Protein AF-A0A3M0WK85-F1 (afdb_monomer)

Foldseek 3Di:
DDDDDPPDDDDLVPDPCVPADPLCVLPVDVVRLVVLVVVLVVLVVVLVVLPPVCVVDPVSVVVNVVSVVVSVVSVVSSVVSVVSVVVSHD

Nearest PDB structures (foldseek):
  8vaa-assembly1_Q  TM=6.893E-01  e=2.732E+00  Legionella pneumophila
  7y48-assembly1_B  TM=6.496E-01  e=6.428E+00  Homo sapiens
  5ofb-assembly1_B  TM=6.358E-01  e=8.725E+00  Homo sapiens
  4ry2-assembly1_B  TM=3.132E-01  e=8.725E+00  Acetivibrio thermocellus ATCC 27405

Sequence (90 aa):
MSTFSPTEIPNREDVPVEFTWDAATIFPNDAAWEDAIRQIEAGLPALTAFEGTLAQGPEQLLAFIKTTENTFQLLMKVYMYASMFYQADT

Mean predicted aligned error: 8.16 Å

Structure (mmCIF, N/CA/C/O backbone):
data_AF-A0A3M0WK85-F1
#
_entry.id   AF-A0A3M0WK85-F1
#
loop_
_atom_site.group_PDB
_atom_site.id
_atom_site.type_symbol
_atom_site.label_atom_id
_atom_site.label_alt_id
_atom_site.label_comp_id
_atom_site.label_asym_id
_atom_site.label_entity_id
_atom_site.label_seq_id
_atom_site.pdbx_PDB_ins_code
_atom_site.Cartn_x
_atom_site.Cartn_y
_atom_site.Cartn_z
_atom_site.occupancy
_atom_site.B_iso_or_equiv
_atom_site.auth_seq_id
_atom_site.auth_comp_id
_atom_site.auth_asym_id
_atom_site.auth_atom_id
_atom_site.pdbx_PDB_model_num
ATOM 1 N N . MET A 1 1 ? 34.375 -13.447 -27.163 1.00 34.69 1 MET A N 1
ATOM 2 C CA . MET A 1 1 ? 34.730 -12.368 -26.219 1.00 34.69 1 MET A CA 1
ATOM 3 C C . MET A 1 1 ? 34.516 -11.058 -26.946 1.00 34.69 1 MET A C 1
ATOM 5 O O . MET A 1 1 ? 35.364 -10.681 -27.742 1.00 34.69 1 MET A O 1
ATOM 9 N N . SER A 1 2 ? 33.349 -10.442 -26.770 1.00 46.91 2 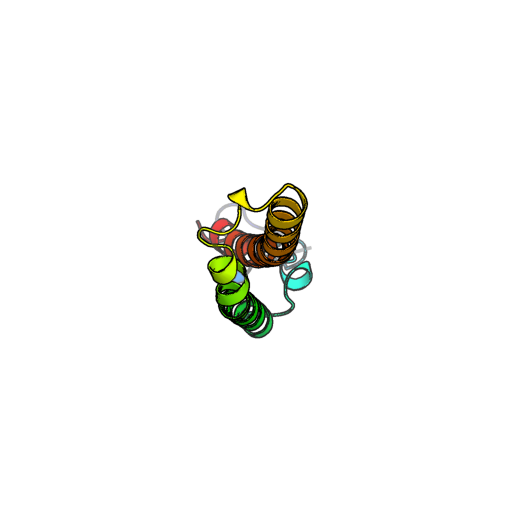SER A 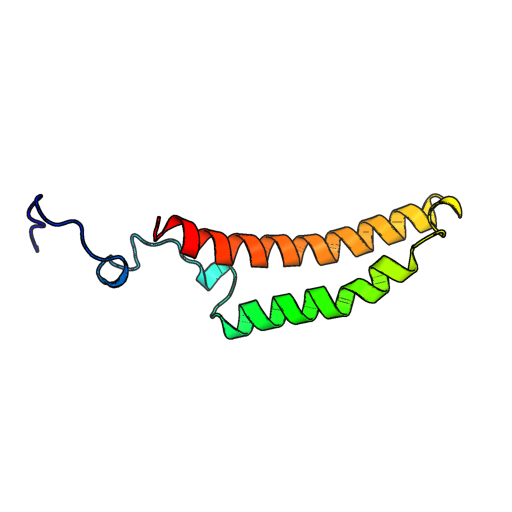N 1
ATOM 10 C CA . SER A 1 2 ? 33.052 -9.149 -27.388 1.00 46.91 2 SER A CA 1
ATOM 11 C C . SER A 1 2 ? 33.611 -8.043 -26.502 1.00 46.91 2 SER A C 1
ATOM 13 O O . SER A 1 2 ? 33.325 -7.988 -25.309 1.00 46.91 2 SER A O 1
ATOM 15 N N . THR A 1 3 ? 34.469 -7.215 -27.083 1.00 41.62 3 THR A N 1
ATOM 16 C CA . THR A 1 3 ? 35.070 -6.039 -26.460 1.00 41.62 3 THR A CA 1
ATOM 17 C C . THR A 1 3 ? 34.083 -4.877 -26.538 1.00 41.62 3 THR A C 1
ATOM 19 O O . THR A 1 3 ? 33.756 -4.442 -27.640 1.00 41.62 3 THR A O 1
ATOM 22 N N . PHE A 1 4 ? 33.622 -4.363 -25.397 1.00 53.97 4 PHE A N 1
ATOM 23 C CA . PHE A 1 4 ? 32.928 -3.075 -25.345 1.00 53.97 4 PHE A CA 1
ATOM 24 C C . PHE A 1 4 ? 33.957 -1.950 -25.563 1.00 53.97 4 PHE A C 1
ATOM 26 O O . PHE A 1 4 ? 34.921 -1.838 -24.804 1.00 53.97 4 PHE A O 1
ATOM 33 N N . SER A 1 5 ? 33.787 -1.148 -26.620 1.00 53.12 5 SER A N 1
ATOM 34 C CA . SER A 1 5 ? 34.567 0.081 -26.846 1.00 53.12 5 SER A CA 1
ATOM 35 C C . SER A 1 5 ? 34.040 1.204 -25.938 1.00 53.12 5 SER A C 1
ATOM 37 O O . SER A 1 5 ? 32.827 1.384 -25.860 1.00 53.12 5 SER A O 1
ATOM 39 N N . PRO A 1 6 ? 34.897 1.998 -25.270 1.00 60.97 6 PRO A N 1
ATOM 40 C CA . PRO A 1 6 ? 34.495 2.876 -24.165 1.00 60.97 6 PRO A CA 1
ATOM 41 C C . PRO A 1 6 ? 33.911 4.237 -24.604 1.00 60.97 6 PRO A C 1
ATOM 43 O O . PRO A 1 6 ? 34.158 5.248 -23.951 1.00 60.97 6 PRO A O 1
ATOM 46 N N . THR A 1 7 ? 33.173 4.313 -25.716 1.00 60.31 7 THR A N 1
ATOM 47 C CA . THR A 1 7 ? 32.691 5.601 -26.276 1.00 60.31 7 THR A CA 1
ATOM 48 C C . THR A 1 7 ? 31.175 5.679 -26.477 1.00 60.31 7 THR A C 1
ATOM 50 O O . THR A 1 7 ? 30.669 6.751 -26.790 1.00 60.31 7 THR A O 1
ATOM 53 N N . GLU A 1 8 ? 30.425 4.608 -26.229 1.00 67.44 8 GLU A N 1
ATOM 54 C CA . GLU A 1 8 ? 28.975 4.594 -26.441 1.00 67.44 8 GLU A CA 1
ATOM 55 C C . GLU A 1 8 ? 28.283 4.047 -25.190 1.00 67.44 8 GLU A C 1
ATOM 57 O O . GLU A 1 8 ? 28.575 2.937 -24.743 1.00 67.44 8 GLU A O 1
ATOM 62 N N . ILE A 1 9 ? 27.431 4.868 -24.570 1.00 72.25 9 ILE A N 1
ATOM 63 C CA . ILE A 1 9 ? 26.580 4.431 -23.462 1.00 72.25 9 ILE A CA 1
ATOM 64 C C . ILE A 1 9 ? 25.454 3.604 -24.102 1.00 72.25 9 ILE A C 1
ATOM 66 O O . ILE A 1 9 ? 24.724 4.160 -24.924 1.00 72.25 9 ILE A O 1
ATOM 70 N N . PRO A 1 10 ? 25.332 2.300 -23.799 1.00 71.50 10 PRO A N 1
ATOM 71 C CA . PRO A 1 10 ? 24.291 1.457 -24.384 1.00 71.50 10 PRO A CA 1
ATOM 72 C C . PRO A 1 10 ? 22.898 1.940 -23.965 1.00 71.50 10 PRO A C 1
ATOM 74 O O . PRO A 1 10 ? 22.732 2.437 -22.847 1.00 71.50 10 PRO A O 1
ATOM 77 N N . ASN A 1 11 ? 21.889 1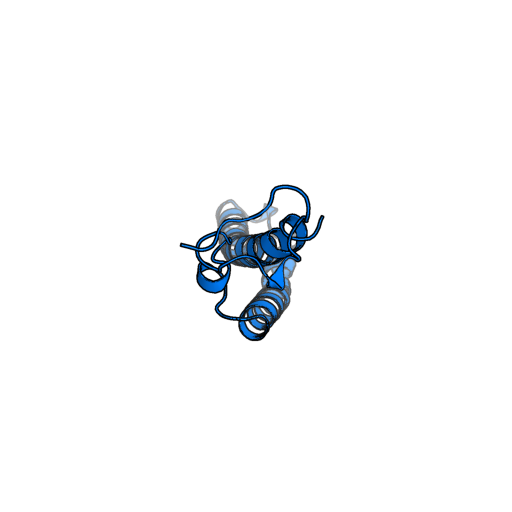.763 -24.828 1.00 76.00 11 ASN A N 1
ATOM 78 C CA . ASN A 1 11 ? 20.506 2.003 -24.414 1.00 76.00 11 ASN A CA 1
ATOM 79 C C . ASN A 1 11 ? 20.115 0.989 -23.338 1.00 76.00 11 ASN A C 1
ATOM 81 O O . ASN A 1 11 ? 20.680 -0.104 -23.252 1.00 76.00 11 ASN A O 1
ATOM 85 N N . ARG A 1 12 ? 19.106 1.324 -22.530 1.00 71.88 12 ARG A N 1
ATOM 86 C CA . ARG A 1 12 ? 18.662 0.453 -21.437 1.00 71.88 12 ARG A CA 1
ATOM 87 C C . ARG A 1 12 ? 18.282 -0.952 -21.916 1.00 71.88 12 ARG A C 1
ATOM 89 O O . ARG A 1 12 ? 18.587 -1.925 -21.232 1.00 71.88 12 ARG A O 1
ATOM 96 N N . GLU A 1 13 ? 17.664 -1.046 -23.090 1.00 77.50 13 GLU A N 1
ATOM 97 C CA . GLU A 1 13 ? 17.247 -2.304 -23.724 1.00 77.50 13 GLU A CA 1
ATOM 98 C C . GLU A 1 13 ? 18.431 -3.183 -24.167 1.00 77.50 13 GLU A C 1
ATOM 100 O O . GLU A 1 13 ? 18.289 -4.400 -24.273 1.00 77.50 13 GLU A O 1
ATOM 105 N N . ASP A 1 14 ? 19.609 -2.583 -24.371 1.00 77.06 14 ASP A N 1
ATOM 106 C CA . ASP A 1 14 ? 20.820 -3.261 -24.845 1.00 77.06 14 ASP A CA 1
ATOM 107 C C . ASP A 1 14 ? 21.672 -3.832 -23.688 1.00 77.06 14 ASP A C 1
ATOM 109 O O . ASP A 1 14 ? 22.664 -4.532 -23.922 1.00 77.06 14 ASP A O 1
ATOM 113 N N . VAL A 1 15 ? 21.311 -3.547 -22.428 1.00 76.75 15 VAL A N 1
ATOM 114 C CA . VAL A 1 15 ? 22.013 -4.060 -21.240 1.00 76.75 15 VAL A CA 1
ATOM 115 C C . VAL A 1 15 ? 21.613 -5.520 -20.992 1.00 76.75 15 VAL A C 1
ATOM 117 O O . VAL A 1 15 ? 20.426 -5.805 -20.824 1.00 76.75 15 VAL A O 1
ATOM 120 N N . PRO A 1 16 ? 22.571 -6.465 -20.900 1.00 79.31 16 PRO A N 1
ATOM 121 C CA . PRO A 1 16 ? 22.254 -7.852 -20.577 1.00 79.31 16 PRO A CA 1
ATOM 122 C C . PRO A 1 16 ? 21.476 -7.967 -19.262 1.00 79.31 16 PRO A C 1
ATOM 124 O O . PRO A 1 16 ? 21.847 -7.347 -18.266 1.00 79.31 16 PRO A O 1
ATOM 127 N N . VAL A 1 17 ? 20.436 -8.808 -19.240 1.00 74.25 17 VAL A N 1
ATOM 128 C CA . VAL A 1 17 ? 19.530 -8.978 -18.085 1.00 74.25 17 VAL A CA 1
ATOM 129 C C . VAL A 1 17 ? 20.282 -9.325 -16.792 1.00 74.25 17 VAL A C 1
ATOM 131 O O . VAL A 1 17 ? 19.894 -8.872 -15.719 1.00 74.25 17 VAL A O 1
ATOM 134 N N . GLU A 1 18 ? 21.403 -10.048 -16.884 1.00 76.25 18 GLU A N 1
ATOM 135 C CA . GLU A 1 18 ? 22.290 -10.377 -15.752 1.00 76.25 18 GLU A CA 1
ATOM 136 C C . GLU A 1 18 ? 22.897 -9.153 -15.040 1.00 76.25 18 GLU A C 1
ATOM 138 O O . GLU A 1 18 ? 23.306 -9.254 -13.885 1.00 76.25 18 GLU A O 1
ATOM 143 N N . PHE A 1 19 ? 22.916 -7.991 -15.698 1.00 76.81 19 PHE A N 1
ATOM 144 C CA . PHE A 1 19 ? 23.336 -6.707 -15.132 1.00 76.81 19 PHE A CA 1
ATOM 145 C C . PHE A 1 19 ? 22.151 -5.776 -14.824 1.00 76.81 19 PHE A C 1
ATOM 147 O O . PHE A 1 19 ? 22.342 -4.584 -14.575 1.00 76.81 19 PHE A O 1
ATOM 154 N N . THR A 1 20 ? 20.921 -6.297 -14.835 1.00 73.38 20 THR A N 1
ATOM 155 C CA . THR A 1 20 ? 19.702 -5.546 -14.511 1.00 73.38 20 THR A CA 1
ATOM 156 C C . THR A 1 20 ? 19.110 -5.990 -13.179 1.00 73.38 20 THR A C 1
ATOM 158 O O . THR A 1 20 ? 19.306 -7.114 -12.722 1.00 73.38 20 THR A O 1
ATOM 161 N N . TRP A 1 21 ? 18.379 -5.084 -12.534 1.00 76.88 21 TRP A N 1
ATOM 162 C CA . TRP A 1 21 ? 17.555 -5.433 -11.389 1.00 76.88 21 TRP A CA 1
ATOM 163 C C . TRP A 1 21 ? 16.465 -6.437 -11.796 1.00 76.88 21 TRP A C 1
ATOM 165 O O . TRP A 1 21 ? 15.724 -6.182 -12.744 1.00 76.88 21 TRP A O 1
ATOM 175 N N . ASP A 1 22 ? 16.314 -7.532 -11.049 1.00 81.50 22 ASP A N 1
ATOM 176 C CA . ASP A 1 22 ? 15.284 -8.545 -11.310 1.00 81.50 22 ASP A CA 1
ATOM 177 C C . ASP A 1 22 ? 13.923 -8.125 -10.722 1.00 81.50 22 ASP A C 1
ATOM 179 O O . ASP A 1 22 ? 13.495 -8.588 -9.660 1.00 81.50 22 ASP A O 1
ATOM 183 N N . ALA A 1 23 ? 13.241 -7.199 -11.402 1.00 81.00 23 ALA A N 1
ATOM 184 C CA . ALA A 1 23 ? 11.905 -6.729 -11.017 1.00 81.00 23 ALA A CA 1
ATOM 185 C C . ALA A 1 23 ? 10.850 -7.855 -11.025 1.00 81.00 23 ALA A C 1
ATOM 187 O O . ALA A 1 23 ? 9.858 -7.764 -10.292 1.00 81.00 23 ALA A O 1
ATOM 188 N N . ALA A 1 24 ? 11.102 -8.948 -11.765 1.00 80.25 24 ALA A N 1
ATOM 189 C CA . ALA A 1 24 ? 10.236 -10.124 -11.802 1.00 80.25 24 ALA A CA 1
ATOM 190 C C . ALA A 1 24 ? 10.144 -10.839 -10.441 1.00 80.25 24 ALA A C 1
ATOM 192 O O . ALA A 1 24 ? 9.153 -11.523 -10.172 1.00 80.25 24 ALA A O 1
ATOM 193 N N . THR A 1 25 ? 11.119 -10.624 -9.545 1.00 86.25 25 THR A N 1
ATOM 194 C CA . THR A 1 25 ? 11.051 -11.089 -8.145 1.00 86.25 25 THR A CA 1
ATOM 195 C C . THR A 1 25 ? 9.949 -10.418 -7.325 1.00 86.25 25 THR A C 1
ATOM 197 O O . THR A 1 25 ? 9.520 -10.978 -6.313 1.00 86.25 25 THR A O 1
ATOM 200 N N . ILE A 1 26 ? 9.485 -9.235 -7.740 1.00 89.31 26 ILE A N 1
ATOM 201 C CA . ILE A 1 26 ? 8.424 -8.482 -7.062 1.00 89.31 26 ILE A CA 1
ATOM 202 C C . ILE A 1 26 ? 7.084 -8.718 -7.759 1.00 89.31 26 ILE A C 1
ATOM 204 O O . ILE A 1 26 ? 6.129 -9.137 -7.103 1.00 89.31 26 ILE A O 1
ATOM 208 N N . PHE A 1 27 ? 7.029 -8.499 -9.077 1.00 93.75 27 PHE A N 1
ATOM 209 C CA . PHE A 1 27 ? 5.882 -8.836 -9.920 1.00 93.75 27 PHE A CA 1
ATOM 210 C C . PHE A 1 27 ? 6.361 -9.408 -11.251 1.00 93.75 27 PHE A C 1
ATOM 212 O O . PHE A 1 27 ? 7.232 -8.812 -11.874 1.00 93.75 27 PHE A O 1
ATOM 219 N N . PRO A 1 28 ? 5.770 -10.509 -11.744 1.00 90.81 28 PRO A N 1
ATOM 220 C CA . PRO A 1 28 ? 6.228 -11.159 -12.971 1.00 90.81 28 PRO A CA 1
ATOM 221 C C . PRO A 1 28 ? 6.030 -10.308 -14.235 1.00 90.81 28 PRO A C 1
ATOM 223 O O . PRO A 1 28 ? 6.651 -10.591 -15.255 1.00 90.81 28 PRO A O 1
ATOM 226 N N . ASN A 1 29 ? 5.116 -9.335 -14.200 1.00 91.31 29 ASN A N 1
ATOM 227 C CA . ASN A 1 29 ? 4.804 -8.417 -15.293 1.00 91.31 29 ASN A CA 1
ATOM 228 C C . ASN A 1 29 ? 3.936 -7.250 -14.792 1.00 91.31 29 ASN A C 1
ATOM 230 O O . ASN A 1 29 ? 3.401 -7.287 -13.679 1.00 91.31 29 ASN A O 1
ATOM 234 N N . ASP A 1 30 ? 3.730 -6.264 -15.665 1.00 93.31 30 ASP A N 1
ATOM 235 C CA . ASP A 1 30 ? 2.930 -5.071 -15.376 1.00 93.31 30 ASP A CA 1
ATOM 236 C C . ASP A 1 30 ? 1.467 -5.397 -15.059 1.00 93.31 30 ASP A C 1
ATOM 238 O O . ASP A 1 30 ? 0.880 -4.771 -14.185 1.00 93.31 30 ASP A O 1
ATOM 242 N N . ALA A 1 31 ? 0.881 -6.430 -15.675 1.00 96.31 31 ALA A N 1
ATOM 243 C CA . ALA A 1 31 ? -0.499 -6.823 -15.383 1.00 96.31 31 ALA A CA 1
ATOM 244 C C . ALA A 1 31 ? -0.675 -7.305 -13.929 1.00 96.31 31 ALA A C 1
ATOM 246 O O . ALA A 1 31 ? -1.690 -7.009 -13.296 1.00 96.31 31 ALA A O 1
ATOM 247 N N . ALA A 1 32 ? 0.315 -8.021 -13.382 1.00 96.06 32 ALA A N 1
ATOM 248 C CA . ALA A 1 32 ? 0.331 -8.427 -11.978 1.00 96.06 32 ALA A CA 1
ATOM 249 C C . ALA A 1 32 ? 0.557 -7.234 -11.033 1.00 96.06 32 ALA A C 1
ATOM 251 O O . ALA A 1 32 ? -0.034 -7.187 -9.952 1.00 96.06 32 ALA A O 1
ATOM 252 N N . TRP A 1 33 ? 1.374 -6.263 -11.444 1.00 96.50 33 TRP A N 1
ATOM 253 C CA . TRP A 1 33 ? 1.571 -5.011 -10.711 1.00 96.50 33 TRP A CA 1
ATOM 254 C C . TRP A 1 33 ? 0.294 -4.153 -10.677 1.00 96.50 33 TRP A C 1
ATOM 256 O O . TRP A 1 33 ? -0.121 -3.706 -9.608 1.00 96.50 33 TRP A O 1
ATOM 266 N N . GLU A 1 34 ? -0.396 -3.997 -11.809 1.00 96.94 34 GLU A N 1
ATOM 267 C CA . GLU A 1 34 ? -1.690 -3.309 -11.882 1.00 96.94 34 GLU A CA 1
ATOM 268 C C . GLU A 1 34 ? -2.766 -4.004 -11.039 1.00 96.94 34 GLU A C 1
ATOM 270 O O . GLU A 1 34 ? -3.612 -3.346 -10.430 1.00 96.94 34 GLU A O 1
ATOM 275 N N . ASP A 1 35 ? -2.748 -5.337 -10.977 1.00 97.69 35 ASP A N 1
ATOM 276 C CA . ASP A 1 35 ? -3.673 -6.076 -10.121 1.00 97.69 35 ASP A CA 1
ATOM 277 C C . ASP A 1 35 ? -3.432 -5.807 -8.638 1.00 97.69 35 ASP A C 1
ATOM 279 O O . ASP A 1 35 ? -4.380 -5.579 -7.887 1.00 97.69 35 ASP A O 1
ATOM 283 N N . ALA A 1 36 ? -2.166 -5.735 -8.225 1.00 96.12 36 ALA A N 1
ATOM 284 C CA . ALA A 1 36 ? -1.812 -5.342 -6.868 1.00 96.12 36 ALA A CA 1
ATOM 285 C C . ALA A 1 36 ? -2.294 -3.923 -6.526 1.00 96.12 36 ALA A C 1
ATOM 287 O O . ALA A 1 36 ? -2.778 -3.702 -5.415 1.00 96.12 36 ALA A O 1
ATOM 288 N N . ILE A 1 37 ? -2.236 -2.977 -7.470 1.00 97.06 37 ILE A N 1
ATOM 289 C CA . ILE A 1 37 ? -2.807 -1.631 -7.286 1.00 97.06 37 ILE A CA 1
ATOM 290 C C . ILE A 1 37 ? -4.319 -1.717 -7.047 1.00 97.06 37 ILE A C 1
ATOM 292 O O . ILE A 1 37 ? -4.810 -1.175 -6.056 1.00 97.06 37 ILE A O 1
ATOM 296 N N . ARG A 1 38 ? -5.053 -2.465 -7.881 1.00 97.56 38 ARG A N 1
ATOM 297 C CA . ARG A 1 38 ? -6.505 -2.662 -7.707 1.00 97.56 38 ARG A CA 1
ATOM 298 C C . ARG A 1 38 ? -6.850 -3.311 -6.364 1.00 97.56 38 ARG A C 1
ATOM 300 O O . ARG A 1 38 ? -7.844 -2.944 -5.740 1.00 97.56 38 ARG A O 1
ATOM 307 N N . GLN A 1 39 ? -6.032 -4.252 -5.891 1.00 95.06 39 GLN A N 1
ATOM 308 C CA . GLN A 1 39 ? -6.206 -4.871 -4.573 1.00 95.06 39 GLN A CA 1
ATOM 309 C C . GLN A 1 39 ? -6.014 -3.864 -3.428 1.00 95.06 39 GLN A C 1
ATOM 311 O O . GLN A 1 39 ? -6.784 -3.887 -2.467 1.00 95.06 39 GLN A O 1
ATOM 316 N N . ILE A 1 40 ? -5.031 -2.959 -3.532 1.00 95.50 40 ILE A N 1
ATOM 317 C CA . ILE A 1 40 ? -4.841 -1.868 -2.561 1.00 95.50 40 ILE A CA 1
ATOM 318 C C . ILE A 1 40 ? -6.079 -0.970 -2.540 1.00 95.50 40 ILE A C 1
ATOM 320 O O . ILE A 1 40 ? -6.626 -0.721 -1.466 1.00 95.50 40 ILE A O 1
ATOM 324 N N . GLU A 1 41 ? -6.547 -0.526 -3.711 1.00 95.44 41 GLU A N 1
ATOM 325 C CA . GLU A 1 41 ? -7.730 0.334 -3.845 1.00 95.44 41 GLU A CA 1
ATOM 326 C C . GLU A 1 41 ? -8.979 -0.311 -3.232 1.00 95.44 41 GLU A C 1
ATOM 328 O O . GLU A 1 41 ? -9.700 0.329 -2.463 1.00 95.44 41 GLU A O 1
ATOM 333 N N . ALA A 1 42 ? -9.194 -1.603 -3.491 1.00 93.88 42 ALA A N 1
ATOM 334 C CA . ALA A 1 42 ? -10.299 -2.369 -2.920 1.00 93.88 42 ALA A CA 1
ATOM 335 C C . ALA A 1 42 ? -10.209 -2.529 -1.388 1.00 93.88 42 ALA A C 1
ATOM 337 O O . ALA A 1 42 ? -11.231 -2.738 -0.733 1.00 93.88 42 ALA A O 1
ATOM 338 N N . GLY A 1 43 ? -9.010 -2.421 -0.808 1.00 91.19 43 GLY A N 1
ATOM 339 C CA . GLY A 1 43 ? -8.776 -2.464 0.637 1.00 91.19 43 GLY A CA 1
ATOM 340 C C . GLY A 1 43 ? -8.983 -1.124 1.354 1.00 91.19 43 GLY A C 1
ATOM 341 O O . GLY A 1 43 ? -9.208 -1.111 2.566 1.00 91.19 43 GLY A O 1
ATOM 342 N N . LEU A 1 44 ? -8.956 0.006 0.636 1.00 93.62 44 LEU A N 1
ATOM 343 C CA . LEU A 1 44 ? -9.106 1.342 1.233 1.00 93.62 44 LEU A CA 1
ATOM 344 C C . LEU A 1 44 ? -10.416 1.529 2.019 1.00 93.62 44 LEU A C 1
ATOM 346 O O . LEU A 1 44 ? -10.348 2.090 3.116 1.00 93.62 44 LEU A O 1
ATOM 350 N N . PRO A 1 45 ? -11.587 1.030 1.565 1.00 95.44 45 PRO A N 1
ATOM 351 C CA . PRO A 1 45 ? -12.824 1.136 2.335 1.00 95.44 45 PRO A CA 1
ATOM 352 C C . PRO A 1 45 ? -12.717 0.546 3.748 1.00 95.44 45 PRO A C 1
ATOM 354 O O . PRO A 1 45 ? -13.222 1.138 4.704 1.00 95.44 45 PRO A O 1
ATOM 357 N N . ALA A 1 46 ? -12.002 -0.573 3.910 1.00 92.94 46 ALA A N 1
ATOM 358 C CA . ALA A 1 46 ? -11.795 -1.197 5.216 1.00 92.94 46 ALA A CA 1
ATOM 359 C C . ALA A 1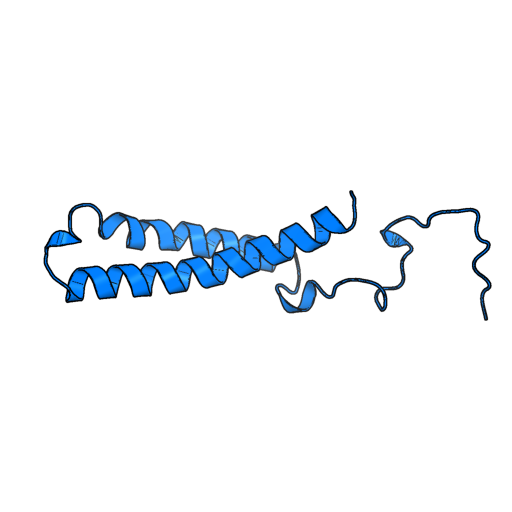 46 ? -10.966 -0.310 6.158 1.00 92.94 46 ALA A C 1
ATOM 361 O O . ALA A 1 46 ? -11.219 -0.301 7.358 1.00 92.94 46 ALA A O 1
ATOM 362 N N . LEU A 1 47 ? -10.023 0.474 5.626 1.00 94.06 47 LEU A N 1
ATOM 363 C CA . LEU A 1 47 ? -9.265 1.457 6.404 1.00 94.06 47 LEU A CA 1
ATOM 364 C C . LEU A 1 47 ? -10.124 2.671 6.770 1.00 94.06 47 LEU A C 1
ATOM 366 O O . LEU A 1 47 ? -10.095 3.114 7.917 1.00 94.06 47 LEU A O 1
ATOM 370 N N . THR A 1 48 ? -10.932 3.176 5.832 1.00 95.25 48 THR A N 1
ATOM 371 C CA . THR A 1 48 ? -11.830 4.315 6.102 1.00 95.25 48 THR A CA 1
ATOM 372 C C . THR A 1 48 ? -12.898 3.991 7.145 1.00 95.25 48 THR A C 1
ATOM 374 O O . THR A 1 48 ? -13.305 4.868 7.898 1.00 95.25 48 THR A O 1
ATOM 377 N N . ALA A 1 49 ? -13.288 2.720 7.283 1.00 96.06 49 ALA A N 1
ATOM 378 C CA . ALA A 1 49 ? -14.230 2.279 8.310 1.00 96.06 49 ALA A CA 1
ATOM 379 C C . ALA A 1 49 ? -13.726 2.494 9.754 1.00 96.06 49 ALA A C 1
ATOM 381 O O . ALA A 1 49 ? -14.527 2.460 10.688 1.00 96.06 49 ALA A O 1
ATOM 382 N N . PHE A 1 50 ? -12.424 2.732 9.958 1.00 96.81 50 PHE A N 1
ATOM 383 C CA . PHE A 1 50 ? -11.865 3.051 11.274 1.00 96.81 50 PHE A CA 1
ATOM 384 C C . PHE A 1 50 ? -11.989 4.536 11.656 1.00 96.81 50 PHE A C 1
ATOM 386 O O . PHE A 1 50 ? -11.734 4.881 12.817 1.00 96.81 50 PHE A O 1
ATOM 393 N N . GLU A 1 51 ? -12.385 5.418 10.734 1.00 96.25 51 GLU A N 1
ATOM 394 C CA . GLU A 1 51 ? -12.500 6.857 10.987 1.00 96.25 51 GLU A CA 1
ATOM 395 C C . GLU A 1 51 ? -13.432 7.149 12.175 1.00 96.25 51 GLU A C 1
ATOM 397 O O . GLU A 1 51 ? -14.527 6.606 12.294 1.00 96.25 51 GLU A O 1
ATOM 402 N N . GLY A 1 52 ? -12.965 7.970 13.119 1.00 97.19 52 GLY A N 1
ATOM 403 C CA . GLY A 1 52 ? -13.714 8.303 14.337 1.00 97.19 52 GLY A CA 1
ATOM 404 C C . GLY A 1 52 ? -13.858 7.165 15.360 1.00 97.19 52 GLY A C 1
ATOM 405 O O . GLY A 1 52 ? -14.365 7.405 16.454 1.00 97.19 52 GLY A O 1
ATOM 406 N N . THR A 1 53 ? -13.387 5.947 15.066 1.00 97.19 53 THR A N 1
ATOM 407 C CA . THR A 1 53 ? -13.532 4.788 15.970 1.00 97.19 53 THR A CA 1
ATOM 408 C C . THR A 1 53 ? -12.306 4.526 16.839 1.00 97.19 53 THR A C 1
ATOM 410 O O . THR A 1 53 ? -12.429 3.869 17.864 1.00 97.19 53 THR A O 1
ATOM 413 N N . LEU A 1 54 ? -11.128 5.065 16.504 1.00 96.62 54 LEU A N 1
ATOM 414 C CA . LEU A 1 54 ? -9.857 4.704 17.162 1.00 96.62 54 LEU A CA 1
ATOM 415 C C . LEU A 1 54 ? -9.836 4.922 18.688 1.00 96.62 54 LEU A C 1
ATOM 417 O O . LEU A 1 54 ? -9.105 4.239 19.397 1.00 96.62 54 LEU A O 1
ATOM 421 N N . ALA A 1 55 ? -10.657 5.842 19.204 1.00 97.06 55 ALA A N 1
ATOM 422 C CA . ALA A 1 55 ? -10.788 6.109 20.637 1.00 97.06 55 ALA A CA 1
ATOM 423 C C . ALA A 1 55 ? -11.622 5.059 21.404 1.00 97.06 55 ALA A C 1
ATOM 425 O O . ALA A 1 55 ? -11.720 5.141 22.626 1.00 97.06 55 ALA A O 1
ATOM 426 N N . GLN A 1 56 ? -12.225 4.080 20.718 1.00 97.31 56 GLN A N 1
ATOM 427 C CA . GLN A 1 56 ? -13.063 3.043 21.335 1.00 97.31 56 GLN A CA 1
ATOM 428 C C . GLN A 1 56 ? -12.267 2.034 22.177 1.00 97.31 56 GLN A C 1
ATOM 430 O O . GLN A 1 56 ? -12.868 1.301 22.957 1.00 97.31 56 GLN A O 1
ATOM 435 N N . GLY A 1 57 ? -10.935 2.006 22.060 1.00 97.75 57 GLY A N 1
ATOM 436 C CA . GLY A 1 57 ? -10.075 1.200 22.924 1.00 97.75 57 GLY A CA 1
ATOM 437 C C . GLY A 1 57 ? -8.803 0.693 22.238 1.00 97.75 57 GLY A C 1
ATOM 438 O O . GLY A 1 57 ? -8.637 0.849 21.023 1.00 97.75 57 GLY A O 1
ATOM 439 N N . PRO A 1 58 ? -7.893 0.069 23.006 1.00 97.69 58 PRO A N 1
ATOM 440 C CA . PRO A 1 58 ? -6.650 -0.487 22.475 1.00 97.69 58 PRO A CA 1
ATOM 441 C C . PRO A 1 58 ? -6.885 -1.598 21.439 1.00 97.69 58 PRO A C 1
ATOM 443 O O . PRO A 1 58 ? -6.098 -1.730 20.502 1.00 97.69 58 PRO A O 1
ATOM 446 N N . GLU A 1 59 ? -7.975 -2.360 21.546 1.00 98.00 59 GLU A N 1
ATOM 447 C CA . GLU A 1 59 ? -8.347 -3.394 20.576 1.00 98.00 59 GLU A CA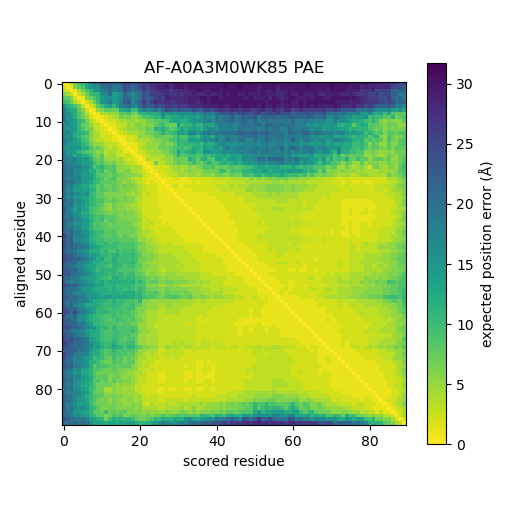 1
ATOM 448 C C . GLU A 1 59 ? -8.697 -2.789 19.211 1.00 98.00 59 GLU A C 1
ATOM 450 O O . GLU A 1 59 ? -8.290 -3.323 18.177 1.00 98.00 59 GLU A O 1
ATOM 455 N N . GLN A 1 60 ? -9.395 -1.648 19.205 1.00 97.38 60 GLN A N 1
ATOM 456 C CA . GLN A 1 60 ? -9.770 -0.939 17.981 1.00 97.38 60 GLN A CA 1
ATOM 457 C C . GLN A 1 60 ? -8.536 -0.365 17.275 1.00 97.38 60 GLN A C 1
ATOM 459 O O . GLN A 1 60 ? -8.390 -0.498 16.059 1.00 97.38 60 GLN A O 1
ATOM 464 N N . LEU A 1 61 ? -7.606 0.209 18.044 1.00 97.25 61 LEU A N 1
ATOM 465 C CA . LEU A 1 61 ? -6.325 0.679 17.518 1.00 97.25 61 LEU A CA 1
ATOM 466 C C . LEU A 1 61 ? -5.487 -0.476 16.951 1.00 97.25 61 LEU A C 1
ATOM 468 O O . LEU A 1 61 ? -4.924 -0.354 15.864 1.00 97.25 61 LEU A O 1
ATOM 472 N N . LEU A 1 62 ? -5.427 -1.611 17.651 1.00 97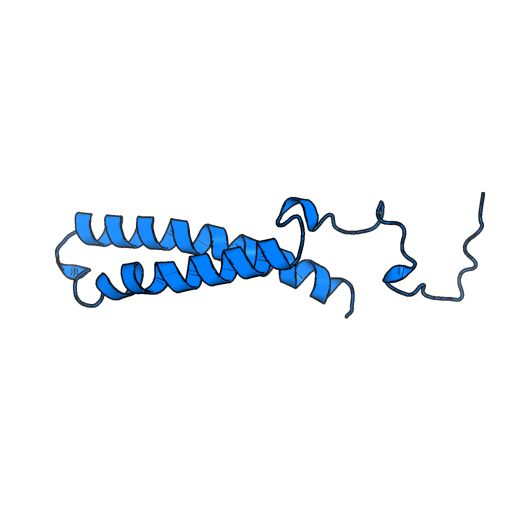.75 62 LEU A N 1
ATOM 473 C CA . LEU A 1 62 ? -4.701 -2.789 17.178 1.00 97.75 62 LEU A CA 1
ATOM 474 C C . LEU A 1 62 ? -5.281 -3.325 15.862 1.00 97.75 62 LEU A C 1
ATOM 476 O O . LEU A 1 62 ? -4.525 -3.692 14.962 1.00 97.75 62 LEU A O 1
ATOM 480 N N . ALA A 1 63 ? -6.609 -3.368 15.737 1.00 96.88 63 ALA A N 1
ATOM 481 C CA . ALA A 1 63 ? -7.276 -3.780 14.506 1.00 96.88 63 ALA A CA 1
ATOM 482 C C . ALA A 1 63 ? -6.944 -2.841 13.333 1.00 96.88 63 ALA A C 1
ATOM 484 O O . ALA A 1 63 ? -6.635 -3.317 12.237 1.00 96.88 63 ALA A O 1
ATOM 485 N N . PHE A 1 64 ? -6.921 -1.526 13.573 1.00 97.00 64 PHE A N 1
ATOM 486 C CA . PHE A 1 64 ? -6.510 -0.540 12.573 1.00 97.00 64 PHE A CA 1
ATOM 487 C C . PHE A 1 64 ? -5.055 -0.734 12.126 1.00 97.00 64 PHE A C 1
ATOM 489 O O . PHE A 1 64 ? -4.788 -0.789 10.923 1.00 97.00 64 PHE A O 1
ATOM 496 N N . ILE A 1 65 ? -4.122 -0.891 13.074 1.00 96.50 65 ILE A N 1
ATOM 497 C CA . ILE A 1 65 ? -2.695 -1.095 12.772 1.00 96.50 65 ILE A CA 1
ATOM 498 C C . ILE A 1 65 ? -2.513 -2.340 11.903 1.00 96.50 65 ILE A C 1
ATOM 500 O O . ILE A 1 65 ? -1.920 -2.246 10.833 1.00 96.50 65 ILE A O 1
ATOM 504 N N . LYS A 1 66 ? -3.106 -3.477 12.290 1.00 95.69 66 LYS A N 1
ATOM 505 C CA . LYS A 1 66 ? -3.017 -4.728 11.516 1.00 95.69 66 LYS A CA 1
ATOM 506 C C . LYS A 1 66 ? -3.592 -4.595 10.107 1.00 95.69 66 LYS A C 1
ATOM 508 O O . LYS A 1 66 ? -3.026 -5.119 9.151 1.00 95.69 66 LYS A O 1
ATOM 513 N N . THR A 1 67 ? -4.720 -3.900 9.971 1.00 94.38 67 THR A N 1
ATOM 514 C CA . THR A 1 67 ? -5.341 -3.672 8.658 1.00 94.38 67 THR A CA 1
ATOM 515 C C . THR A 1 67 ? -4.440 -2.797 7.786 1.00 94.38 67 THR A C 1
ATOM 517 O O . THR A 1 67 ? -4.241 -3.088 6.610 1.00 94.38 67 THR A O 1
ATOM 520 N N . THR A 1 68 ? -3.832 -1.768 8.378 1.00 94.38 68 THR A N 1
ATOM 521 C CA . THR A 1 68 ? -2.915 -0.855 7.687 1.00 94.38 68 THR A CA 1
ATOM 522 C C . THR A 1 68 ? -1.624 -1.552 7.270 1.00 94.38 68 THR A C 1
ATOM 524 O O . THR A 1 68 ? -1.188 -1.374 6.137 1.00 94.38 68 THR A O 1
ATOM 527 N N . GLU A 1 69 ? -1.030 -2.374 8.138 1.00 94.00 69 GLU A N 1
ATOM 528 C CA . GLU A 1 69 ? 0.196 -3.129 7.846 1.00 94.00 69 GLU A CA 1
ATOM 529 C C . GLU A 1 69 ? 0.033 -4.023 6.615 1.00 94.00 69 GLU A C 1
ATOM 531 O O . GLU A 1 69 ? 0.896 -4.021 5.737 1.00 94.00 69 GLU A O 1
ATOM 536 N N . ASN A 1 70 ? -1.094 -4.731 6.506 1.00 89.31 70 ASN A N 1
ATOM 537 C CA . ASN A 1 70 ? -1.372 -5.587 5.354 1.00 89.31 70 ASN A CA 1
ATOM 538 C C . ASN A 1 70 ? -1.420 -4.785 4.044 1.00 89.31 70 ASN A C 1
ATOM 540 O O . ASN A 1 70 ? -0.774 -5.161 3.064 1.00 89.31 70 ASN A O 1
ATOM 544 N N . THR A 1 71 ? -2.130 -3.654 4.034 1.00 91.94 71 THR A N 1
ATOM 545 C CA . THR A 1 71 ? -2.202 -2.768 2.860 1.00 91.94 71 THR A CA 1
ATOM 546 C C . THR A 1 71 ? -0.836 -2.157 2.538 1.00 91.94 71 THR A C 1
ATOM 548 O O . THR A 1 71 ? -0.433 -2.092 1.375 1.00 91.94 71 THR A O 1
ATOM 551 N N . PHE A 1 72 ? -0.083 -1.757 3.564 1.00 92.75 72 PHE A N 1
ATOM 552 C CA . PHE A 1 72 ? 1.225 -1.127 3.409 1.00 92.75 72 PHE A CA 1
ATOM 553 C C . PHE A 1 72 ? 2.272 -2.085 2.831 1.00 92.75 72 PHE A C 1
ATOM 555 O O . PHE A 1 72 ? 3.084 -1.681 2.002 1.00 92.75 72 PHE A O 1
ATOM 562 N N . GLN A 1 73 ? 2.237 -3.370 3.197 1.00 93.38 73 GLN A N 1
ATOM 563 C CA . GLN A 1 73 ? 3.136 -4.371 2.614 1.00 93.38 73 GLN A CA 1
ATOM 564 C C . GLN A 1 73 ? 2.966 -4.493 1.096 1.00 93.38 73 GLN A C 1
ATOM 566 O O . GLN A 1 73 ? 3.961 -4.586 0.372 1.00 93.38 73 GLN A O 1
ATOM 571 N N . LEU A 1 74 ? 1.725 -4.479 0.602 1.00 94.00 74 LEU A N 1
ATOM 572 C CA . LEU A 1 74 ? 1.462 -4.536 -0.835 1.00 94.00 74 LEU A CA 1
ATOM 573 C C . LEU A 1 74 ? 1.864 -3.227 -1.526 1.00 94.00 74 LEU A C 1
ATOM 575 O O . LEU A 1 74 ? 2.509 -3.264 -2.574 1.00 94.00 74 LEU A O 1
ATOM 579 N N . LEU A 1 7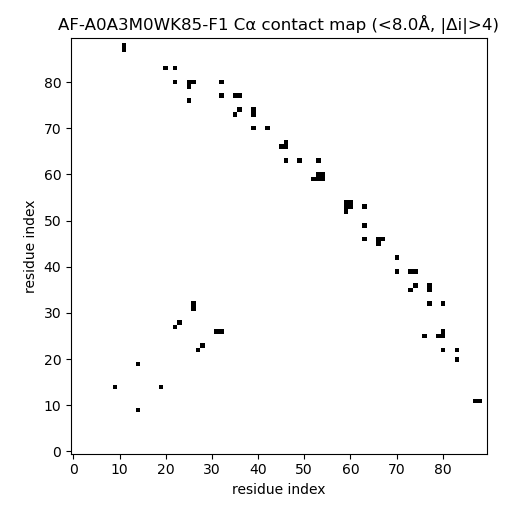5 ? 1.582 -2.083 -0.895 1.00 95.62 75 LEU A N 1
ATOM 580 C CA . LEU A 1 75 ? 1.998 -0.765 -1.380 1.00 95.62 75 LEU A CA 1
ATOM 581 C C . LEU A 1 75 ? 3.519 -0.662 -1.548 1.00 95.62 75 LEU A C 1
ATOM 583 O O . LEU A 1 75 ? 3.994 -0.173 -2.571 1.00 95.62 75 LEU A O 1
ATOM 587 N N . MET A 1 76 ? 4.292 -1.169 -0.585 1.00 95.31 76 MET A N 1
ATOM 588 C CA . MET A 1 76 ? 5.755 -1.170 -0.662 1.00 95.31 76 MET A CA 1
ATOM 589 C C . MET A 1 76 ? 6.275 -1.978 -1.854 1.00 95.31 76 MET A C 1
ATOM 591 O O . MET A 1 76 ? 7.232 -1.555 -2.502 1.00 95.31 76 MET A O 1
ATOM 595 N N . LYS A 1 77 ? 5.639 -3.110 -2.184 1.00 94.31 77 LYS A N 1
ATOM 596 C CA . LYS A 1 77 ? 5.988 -3.901 -3.377 1.00 94.31 77 LYS A CA 1
ATOM 597 C C . LYS A 1 77 ? 5.675 -3.141 -4.664 1.00 94.31 77 LYS A C 1
ATOM 599 O O . LYS A 1 77 ? 6.528 -3.067 -5.544 1.00 94.31 77 LYS A O 1
ATOM 604 N N . VAL A 1 78 ? 4.484 -2.544 -4.751 1.00 96.06 78 VAL A N 1
ATOM 605 C CA . VAL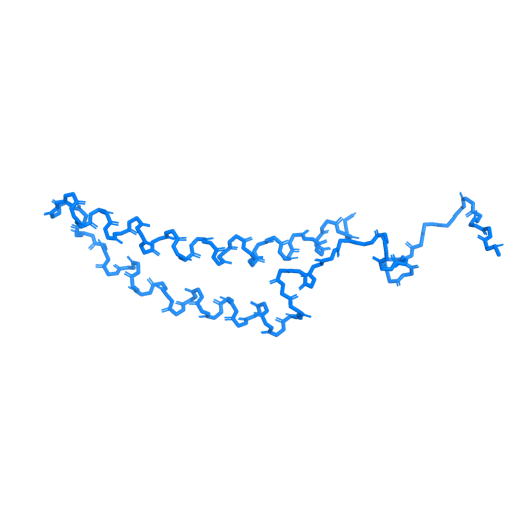 A 1 78 ? 4.055 -1.714 -5.892 1.00 96.06 78 VAL A CA 1
ATOM 606 C C . VAL A 1 78 ? 5.028 -0.559 -6.126 1.00 96.06 78 VAL A C 1
ATOM 608 O O . VAL A 1 78 ? 5.457 -0.343 -7.260 1.00 96.06 78 VAL A O 1
ATOM 611 N N . TYR A 1 79 ? 5.419 0.139 -5.057 1.00 94.50 79 TYR A N 1
ATOM 612 C CA . TYR A 1 79 ? 6.397 1.223 -5.115 1.00 94.50 79 TYR A CA 1
ATOM 613 C C . TYR A 1 79 ? 7.775 0.731 -5.565 1.00 94.50 79 TYR A C 1
ATOM 615 O O . TYR A 1 79 ? 8.373 1.322 -6.462 1.00 94.50 79 TYR A O 1
ATOM 623 N N . MET A 1 80 ? 8.274 -0.359 -4.970 1.00 9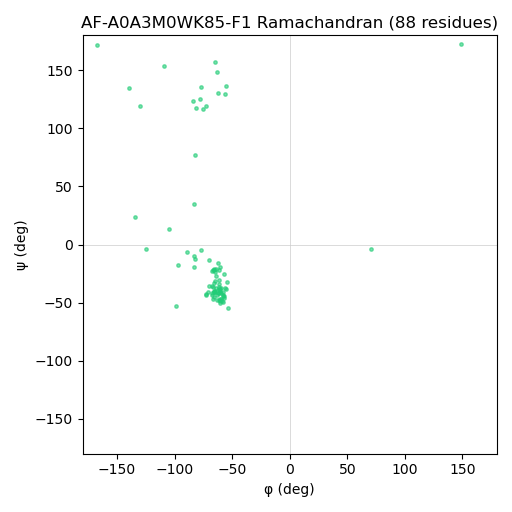1.88 80 MET A N 1
ATOM 624 C CA . MET A 1 80 ? 9.601 -0.887 -5.284 1.00 91.88 80 MET A CA 1
ATOM 625 C C . MET A 1 80 ? 9.711 -1.273 -6.761 1.00 91.88 80 MET A C 1
ATOM 627 O O . MET A 1 80 ? 10.650 -0.834 -7.421 1.00 91.88 80 MET A O 1
ATOM 631 N N . TYR A 1 81 ? 8.717 -1.999 -7.286 1.00 92.81 81 TYR A N 1
ATOM 632 C CA . TYR A 1 81 ? 8.655 -2.373 -8.700 1.00 92.81 81 TYR A CA 1
ATOM 633 C C . TYR A 1 81 ? 8.773 -1.144 -9.609 1.00 92.81 81 TYR A C 1
ATOM 635 O O . TYR A 1 81 ? 9.704 -1.063 -10.403 1.00 92.81 81 TYR A O 1
ATOM 643 N N . ALA A 1 82 ? 7.915 -0.135 -9.421 1.00 90.00 82 ALA A N 1
ATOM 644 C CA . ALA A 1 82 ? 7.947 1.091 -10.223 1.00 90.00 82 ALA A CA 1
ATOM 645 C C . ALA A 1 82 ? 9.275 1.862 -10.084 1.00 90.00 82 ALA A C 1
ATOM 647 O O . ALA A 1 82 ? 9.810 2.381 -11.065 1.00 90.00 82 ALA A O 1
ATOM 648 N N . SER A 1 83 ? 9.840 1.910 -8.873 1.00 88.62 83 SER A N 1
ATOM 649 C CA . SER A 1 83 ? 11.093 2.623 -8.607 1.00 88.62 83 SER A CA 1
ATOM 650 C C . SER A 1 83 ? 12.296 2.018 -9.338 1.00 88.62 83 SER A C 1
ATOM 652 O O . SER A 1 83 ? 13.194 2.762 -9.727 1.00 88.62 83 SER A O 1
ATOM 654 N N . MET A 1 84 ? 12.303 0.699 -9.566 1.00 86.12 84 MET A N 1
ATOM 655 C CA . MET A 1 84 ? 13.378 0.006 -10.286 1.00 86.12 84 MET A CA 1
ATOM 656 C C . MET A 1 84 ? 13.412 0.398 -11.767 1.00 86.12 84 MET A C 1
ATOM 658 O O . MET A 1 84 ? 14.499 0.537 -12.323 1.00 86.12 84 MET A O 1
ATOM 662 N N . PHE A 1 85 ? 12.250 0.626 -12.391 1.00 83.19 85 PHE A N 1
ATOM 663 C CA . PHE A 1 85 ? 12.177 1.139 -13.765 1.00 83.19 85 PHE A CA 1
ATOM 664 C C . PHE A 1 85 ? 12.569 2.611 -13.835 1.00 83.19 85 PHE A C 1
ATOM 666 O O . PHE A 1 85 ? 13.366 2.982 -14.687 1.00 83.19 85 PHE A O 1
ATOM 673 N N . TYR A 1 86 ? 12.083 3.430 -12.898 1.00 82.00 86 TYR A N 1
ATOM 674 C CA . TYR A 1 86 ? 12.445 4.847 -12.850 1.00 82.00 86 TYR A CA 1
ATOM 675 C C . TYR A 1 86 ? 13.961 5.048 -12.691 1.00 82.00 86 TYR A C 1
ATOM 677 O O . TYR A 1 86 ? 14.562 5.784 -13.458 1.00 82.00 86 TYR A O 1
ATOM 685 N N . GLN A 1 87 ? 14.606 4.351 -11.749 1.00 78.12 87 GLN A N 1
ATOM 686 C CA . GLN A 1 87 ? 16.058 4.458 -11.520 1.00 78.12 87 GLN A CA 1
ATOM 687 C C . GLN A 1 87 ? 16.908 3.944 -12.687 1.00 78.12 87 GLN A C 1
ATOM 689 O O . GLN A 1 87 ? 18.093 4.257 -12.774 1.00 78.12 87 GLN A O 1
ATOM 694 N N . ALA A 1 88 ? 16.335 3.100 -13.540 1.00 71.94 88 ALA A N 1
ATOM 695 C CA . ALA A 1 88 ? 17.028 2.539 -14.685 1.00 71.94 88 ALA A CA 1
ATOM 696 C C . ALA A 1 88 ? 17.047 3.471 -15.910 1.00 71.94 88 ALA A C 1
ATOM 698 O O . ALA A 1 88 ? 17.789 3.176 -16.846 1.00 71.94 88 ALA A O 1
ATOM 699 N N . ASP A 1 89 ? 16.249 4.545 -15.900 1.00 61.50 89 ASP A N 1
ATOM 700 C CA . ASP A 1 89 ? 15.992 5.430 -17.049 1.00 61.50 89 ASP A CA 1
ATOM 701 C C . ASP A 1 89 ? 16.066 6.937 -16.681 1.00 61.50 89 ASP A C 1
ATOM 703 O O . ASP A 1 89 ? 15.450 7.784 -17.325 1.00 61.50 89 ASP A O 1
ATOM 707 N N . THR A 1 90 ? 16.797 7.284 -15.610 1.00 53.91 90 THR A N 1
ATOM 708 C CA . THR A 1 90 ? 17.161 8.674 -15.230 1.00 53.91 90 THR A CA 1
ATOM 709 C C . THR A 1 90 ? 18.580 9.015 -15.644 1.00 53.91 90 THR A C 1
ATOM 711 O O . THR A 1 90 ? 18.803 10.153 -16.111 1.00 53.91 90 THR A O 1
#

Radius of gyration: 20.38 Å; Cα contacts (8 Å, |Δi|>4): 36; chains: 1; bounding box: 49×21×50 Å

Solvent-accessible surface area (backbone atoms only — not comparable to full-atom values): 5616 Å² total; per-residue (Å²): 136,86,80,84,67,99,83,68,86,73,57,74,87,71,53,58,69,92,82,47,84,71,49,54,81,74,37,82,45,68,70,57,43,53,48,51,52,54,52,46,60,70,47,46,62,69,59,58,70,44,66,93,43,52,85,79,36,72,68,48,41,50,52,51,50,56,55,47,51,59,49,47,58,55,48,52,47,54,50,50,48,55,48,56,57,52,71,66,74,117

Secondary structure (DSSP, 8-state):
-PPPPTT-PPPGGGS-GGGS--GGGT-SSHHHHHHHHHHHHHHHHHHHTTTTTGGG-HHHHHHHHHHHHHHHHHHHHHHHHHHHHHHH--

pLDDT: mean 86.1, std 14.27, range [34.69, 98.0]